Protein AF-A0A0S8F3T6-F1 (afdb_monomer_lite)

Structure (mmCIF, N/CA/C/O backbone):
data_AF-A0A0S8F3T6-F1
#
_entry.id   AF-A0A0S8F3T6-F1
#
loop_
_atom_site.group_PDB
_atom_site.id
_atom_site.type_symbol
_atom_site.label_atom_id
_atom_site.label_alt_id
_atom_site.label_comp_id
_atom_site.label_asym_id
_atom_site.label_entity_id
_atom_site.label_seq_id
_atom_site.pdbx_PDB_ins_code
_atom_site.Cartn_x
_atom_site.Cartn_y
_atom_site.Cartn_z
_atom_site.occupancy
_atom_site.B_iso_or_equiv
_atom_site.auth_seq_id
_atom_site.auth_comp_id
_atom_site.auth_asym_id
_atom_site.auth_atom_id
_atom_site.pdbx_PDB_model_num
ATOM 1 N N . MET A 1 1 ? 6.634 -16.914 36.342 1.00 35.91 1 MET A N 1
ATOM 2 C CA . MET A 1 1 ? 7.281 -16.734 35.026 1.00 35.91 1 MET A CA 1
ATOM 3 C C . MET A 1 1 ? 6.405 -17.414 33.998 1.00 35.91 1 MET A C 1
ATOM 5 O O . MET A 1 1 ? 6.335 -18.634 34.005 1.00 35.91 1 MET A O 1
ATOM 9 N N . VAL A 1 2 ? 5.663 -16.646 33.203 1.00 37.78 2 VAL A N 1
ATOM 10 C CA . VAL A 1 2 ? 4.863 -17.209 32.110 1.00 37.78 2 VAL A CA 1
ATOM 11 C C . VAL A 1 2 ? 5.736 -17.141 30.867 1.00 37.78 2 VAL A C 1
ATOM 13 O O . VAL A 1 2 ? 6.111 -16.057 30.430 1.00 37.78 2 VAL A O 1
ATOM 16 N N . VAL A 1 3 ? 6.141 -18.308 30.375 1.00 45.47 3 VAL A N 1
ATOM 17 C CA . VAL A 1 3 ? 6.849 -18.459 29.106 1.00 45.47 3 VAL A CA 1
ATOM 18 C C . VAL A 1 3 ? 5.767 -18.542 28.040 1.00 45.47 3 VAL A C 1
ATOM 20 O O . VAL A 1 3 ? 5.167 -19.596 27.846 1.00 45.47 3 VAL A O 1
ATOM 23 N N . THR A 1 4 ? 5.458 -17.420 27.397 1.00 48.03 4 THR A N 1
ATOM 24 C CA . THR A 1 4 ? 4.543 -17.415 26.253 1.00 48.03 4 THR A CA 1
ATOM 25 C C . THR A 1 4 ? 5.379 -17.611 24.997 1.00 48.03 4 THR A C 1
ATOM 27 O O . THR A 1 4 ? 6.103 -16.713 24.572 1.00 48.03 4 THR A O 1
ATOM 30 N N . GLY A 1 5 ? 5.323 -18.826 24.450 1.00 48.56 5 GLY A N 1
ATOM 31 C CA . GLY A 1 5 ? 5.928 -19.169 23.171 1.00 48.56 5 GLY A CA 1
ATOM 32 C C . GLY A 1 5 ? 5.309 -18.351 22.040 1.00 48.56 5 GLY A C 1
ATOM 33 O O . GLY A 1 5 ? 4.103 -18.405 21.814 1.00 48.56 5 GLY A O 1
ATOM 34 N N . GLY A 1 6 ? 6.151 -17.597 21.335 1.00 41.03 6 GLY A N 1
ATOM 35 C CA . GLY A 1 6 ? 5.837 -17.000 20.044 1.00 41.03 6 GLY A CA 1
ATOM 36 C C . GLY A 1 6 ? 6.397 -17.887 18.943 1.00 41.03 6 GLY A C 1
ATOM 37 O O . GLY A 1 6 ? 7.589 -17.843 18.647 1.00 41.03 6 GLY A O 1
ATOM 38 N N . SER A 1 7 ? 5.541 -18.731 18.383 1.00 44.12 7 SER A N 1
ATOM 39 C CA . SER A 1 7 ? 5.834 -19.576 17.232 1.00 44.12 7 SER A CA 1
ATOM 40 C C . SER A 1 7 ? 6.137 -18.729 15.989 1.00 44.12 7 SER A C 1
ATOM 42 O O . SER A 1 7 ? 5.325 -17.907 15.589 1.00 44.12 7 SER A O 1
ATOM 44 N N . VAL A 1 8 ? 7.305 -18.993 15.398 1.00 54.81 8 VAL A N 1
ATOM 45 C CA . VAL A 1 8 ? 7.612 -19.062 13.957 1.00 54.81 8 VAL A CA 1
ATOM 46 C C . VAL A 1 8 ? 7.046 -17.961 13.046 1.00 54.81 8 VAL A C 1
ATOM 48 O O . VAL A 1 8 ? 5.891 -17.996 12.640 1.00 54.81 8 VAL A O 1
ATOM 51 N N . ALA A 1 9 ? 7.940 -17.100 12.560 1.00 40.28 9 ALA A N 1
ATOM 52 C CA . ALA A 1 9 ? 7.851 -16.554 11.207 1.00 40.28 9 ALA A CA 1
ATOM 53 C C . ALA A 1 9 ? 9.272 -16.365 10.645 1.00 40.28 9 ALA A C 1
ATOM 55 O O . ALA A 1 9 ? 9.807 -15.259 10.598 1.00 40.28 9 ALA A O 1
ATOM 56 N N . CYS A 1 10 ? 9.910 -17.473 10.249 1.00 49.28 10 CYS A N 1
ATOM 57 C CA . CYS A 1 10 ? 10.949 -17.423 9.220 1.00 49.28 10 CYS A CA 1
ATOM 58 C C . CYS A 1 10 ? 10.236 -17.055 7.915 1.00 49.28 10 CYS A C 1
ATOM 60 O O . CYS A 1 10 ? 9.584 -17.907 7.318 1.00 49.28 10 CYS A O 1
ATOM 62 N N . GLY A 1 11 ? 10.290 -15.774 7.545 1.00 43.16 11 GLY A N 1
ATOM 63 C CA . GLY A 1 11 ? 9.688 -15.245 6.325 1.00 43.16 11 GLY A CA 1
ATOM 64 C C . GLY A 1 11 ? 10.336 -15.870 5.096 1.00 43.16 11 GLY A C 1
ATOM 65 O O . GLY A 1 11 ? 11.499 -15.598 4.799 1.00 43.16 11 GLY A O 1
ATOM 66 N N . GLY A 1 12 ? 9.578 -16.742 4.434 1.00 37.53 12 GLY A N 1
ATOM 67 C CA . GLY A 1 12 ? 9.847 -17.200 3.082 1.00 37.53 12 GLY A CA 1
ATOM 68 C C . GLY A 1 12 ? 9.641 -16.066 2.079 1.00 37.53 12 GLY A C 1
ATOM 69 O O . GLY A 1 12 ? 8.932 -15.096 2.330 1.00 37.53 12 GLY A O 1
ATOM 70 N N . VAL A 1 13 ? 10.337 -16.199 0.962 1.00 44.25 13 VAL A N 1
ATOM 71 C CA . VAL A 1 13 ? 10.472 -15.242 -0.136 1.00 44.25 13 VAL A CA 1
ATOM 72 C C . VAL A 1 13 ? 9.100 -14.919 -0.754 1.00 44.25 13 VAL A C 1
ATOM 74 O O . VAL A 1 13 ? 8.420 -15.836 -1.204 1.00 44.25 13 VAL A O 1
ATOM 77 N N . GLY A 1 14 ? 8.713 -13.638 -0.814 1.00 54.09 14 GLY A N 1
ATOM 78 C CA . GLY A 1 14 ? 7.630 -13.165 -1.692 1.00 54.09 14 GLY A CA 1
ATOM 79 C C . GLY A 1 14 ? 6.230 -13.251 -1.126 1.00 54.09 14 GLY A C 1
ATOM 80 O O . GLY A 1 14 ? 5.392 -13.931 -1.710 1.00 54.09 14 GLY A O 1
ATOM 81 N N . GLU A 1 15 ? 5.951 -12.590 -0.000 1.00 68.94 15 GLU A N 1
ATOM 82 C CA . GLU A 1 15 ? 4.689 -12.806 0.706 1.00 68.94 15 GLU A CA 1
ATOM 83 C C . GLU A 1 15 ? 4.068 -11.505 1.224 1.00 68.94 15 GLU A C 1
ATOM 85 O O . GLU A 1 15 ? 4.743 -10.632 1.772 1.00 68.94 15 GLU A O 1
ATOM 90 N N . TYR A 1 16 ? 2.744 -11.383 1.071 1.00 77.75 16 TYR A N 1
ATOM 91 C CA . TYR A 1 16 ? 1.979 -10.411 1.843 1.00 77.75 16 TYR A CA 1
ATOM 92 C C . TYR A 1 16 ? 2.189 -10.705 3.330 1.00 77.75 16 TYR A C 1
ATOM 94 O O . TYR A 1 16 ? 1.763 -11.742 3.840 1.00 77.75 16 TYR A O 1
ATOM 102 N N . ARG A 1 17 ? 2.815 -9.772 4.039 1.00 82.56 17 ARG A N 1
ATOM 103 C CA . ARG A 1 17 ? 3.083 -9.889 5.464 1.00 82.56 17 ARG A CA 1
ATOM 104 C C . ARG A 1 17 ? 2.043 -9.110 6.242 1.00 82.56 17 ARG A C 1
ATOM 106 O O . ARG A 1 17 ? 2.049 -7.885 6.246 1.00 82.56 17 ARG A O 1
ATOM 113 N N . LYS A 1 18 ? 1.176 -9.819 6.954 1.00 82.88 18 LYS A N 1
ATOM 114 C CA . LYS A 1 18 ? 0.225 -9.197 7.876 1.00 82.88 18 LYS A CA 1
ATOM 115 C C . LYS A 1 18 ? 0.951 -8.615 9.091 1.00 82.88 18 LYS A C 1
ATOM 117 O O . LYS A 1 18 ? 1.770 -9.303 9.701 1.00 82.88 18 LYS A O 1
ATOM 122 N N . THR A 1 19 ? 0.625 -7.379 9.455 1.00 82.38 19 THR A N 1
ATOM 123 C CA . THR A 1 19 ? 1.264 -6.668 10.576 1.00 82.38 19 THR A CA 1
ATOM 124 C C . THR A 1 19 ? 0.276 -6.081 11.580 1.00 82.38 19 THR A C 1
ATOM 126 O O . THR A 1 19 ? 0.665 -5.858 12.726 1.00 82.38 19 THR A O 1
ATOM 129 N N . GLY A 1 20 ? -1.001 -5.935 11.214 1.00 82.06 20 GLY A N 1
ATOM 130 C CA . GLY A 1 20 ? -2.031 -5.394 12.102 1.00 82.06 20 GLY A CA 1
ATOM 131 C C . GLY A 1 20 ? -3.333 -6.186 12.140 1.00 82.06 20 GLY A C 1
ATOM 132 O O . GLY A 1 20 ? -3.380 -7.408 11.935 1.00 82.06 20 GLY A O 1
ATOM 133 N N . GLY A 1 21 ? -4.402 -5.461 12.460 1.00 78.31 21 GLY A N 1
ATOM 134 C CA . GLY A 1 21 ? -5.752 -5.960 12.651 1.00 78.31 21 GLY A CA 1
ATOM 135 C C . GLY A 1 21 ? -6.356 -6.630 11.418 1.00 78.31 21 GLY A C 1
ATOM 136 O O . GLY A 1 21 ? -5.896 -6.496 10.285 1.00 78.31 21 GLY A O 1
ATOM 137 N N . THR A 1 22 ? -7.426 -7.392 11.650 1.00 79.75 22 THR A N 1
ATOM 138 C CA . THR A 1 22 ? -8.205 -8.021 10.575 1.00 79.75 22 THR A CA 1
ATOM 139 C C . THR A 1 22 ? -9.458 -7.203 10.341 1.00 79.75 22 THR A C 1
ATOM 141 O O . THR A 1 22 ? -10.259 -7.038 11.258 1.00 79.75 22 THR A O 1
ATOM 144 N N . TYR A 1 23 ? -9.649 -6.739 9.113 1.00 83.31 23 TYR A N 1
ATOM 145 C CA . TYR A 1 23 ? -10.806 -5.943 8.733 1.00 83.31 23 TYR A CA 1
ATOM 146 C C . TYR A 1 23 ? -11.584 -6.617 7.608 1.00 83.31 23 TYR A C 1
ATOM 148 O O . TYR A 1 23 ? -11.037 -7.403 6.836 1.00 83.31 23 TYR A O 1
ATOM 156 N N . ALA A 1 24 ? -12.878 -6.308 7.520 1.00 83.44 24 ALA A N 1
ATOM 157 C CA . ALA A 1 24 ? -13.706 -6.768 6.416 1.00 83.44 24 ALA A CA 1
ATOM 158 C C . ALA A 1 24 ? -13.206 -6.170 5.092 1.00 83.44 24 ALA A C 1
ATOM 160 O O . ALA A 1 24 ? -12.948 -4.964 4.999 1.00 83.44 24 ALA A O 1
ATOM 161 N N . GLY A 1 25 ? -13.096 -7.019 4.071 1.00 85.75 25 GLY A N 1
ATOM 162 C CA . GLY A 1 25 ? -12.728 -6.589 2.729 1.00 85.75 25 GLY A CA 1
ATOM 163 C C . GLY A 1 25 ? -13.747 -5.604 2.149 1.00 85.75 25 GLY A C 1
ATOM 164 O O . GLY A 1 25 ? -14.950 -5.720 2.380 1.00 85.75 25 GLY A O 1
ATOM 165 N N . ARG A 1 26 ? -13.270 -4.633 1.365 1.00 84.94 26 ARG A N 1
ATOM 166 C CA . ARG A 1 26 ? -14.075 -3.532 0.793 1.00 84.94 26 ARG A CA 1
ATOM 167 C C . ARG A 1 26 ? -14.616 -3.835 -0.615 1.00 84.94 26 ARG A C 1
ATOM 169 O O . ARG A 1 26 ? -14.916 -2.918 -1.373 1.00 84.94 26 ARG A O 1
ATOM 176 N N . GLY A 1 27 ? -14.729 -5.116 -0.966 1.00 80.44 27 GLY A N 1
ATOM 177 C CA . GLY A 1 27 ? -15.121 -5.588 -2.298 1.00 80.44 27 GLY A CA 1
ATOM 178 C C . GLY A 1 27 ? -13.938 -5.780 -3.263 1.00 80.44 27 GLY A C 1
ATOM 179 O O . GLY A 1 27 ? -12.798 -5.500 -2.903 1.00 80.44 27 GLY A O 1
ATOM 180 N N . PRO A 1 28 ? -14.182 -6.277 -4.489 1.00 76.06 28 PRO A N 1
ATOM 181 C CA . PRO A 1 28 ? -13.126 -6.640 -5.446 1.00 76.06 28 PRO A CA 1
ATOM 182 C C . PRO A 1 28 ? -12.467 -5.438 -6.143 1.00 76.06 28 PRO A C 1
ATOM 184 O O . PRO A 1 28 ? -11.410 -5.570 -6.753 1.00 76.06 28 PRO A O 1
ATOM 187 N N . SER A 1 29 ? -13.088 -4.261 -6.088 1.00 80.38 29 SER A N 1
ATOM 188 C CA . SER A 1 29 ? -12.585 -3.025 -6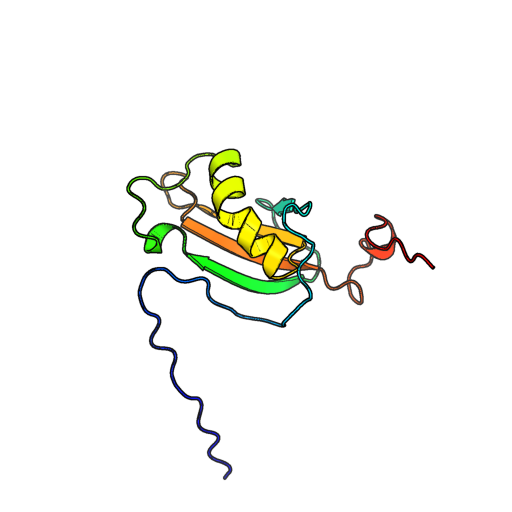.696 1.00 80.38 29 SER A CA 1
ATOM 189 C C . SER A 1 29 ? -12.939 -1.853 -5.791 1.00 80.38 29 SER A C 1
ATOM 191 O O . SER A 1 29 ? -13.841 -1.070 -6.071 1.00 80.38 29 SER A O 1
ATOM 193 N N . CYS A 1 30 ? -12.275 -1.798 -4.640 1.00 84.94 30 CYS A N 1
ATOM 194 C CA . CYS A 1 30 ? -12.436 -0.706 -3.693 1.00 84.94 30 CYS A CA 1
ATOM 195 C C . CYS A 1 30 ? -11.628 0.523 -4.127 1.00 84.94 30 CYS A C 1
ATOM 197 O O . CYS A 1 30 ? -10.540 0.408 -4.693 1.00 84.94 30 CYS A O 1
ATOM 199 N N . GLU A 1 31 ? -12.125 1.711 -3.795 1.00 87.38 31 GLU A N 1
ATOM 200 C CA . GLU A 1 31 ? -11.327 2.929 -3.903 1.00 87.38 31 GLU A CA 1
ATOM 201 C C . GLU A 1 31 ? -10.322 3.013 -2.749 1.00 87.38 31 GLU A C 1
ATOM 203 O O . GLU A 1 31 ? -10.682 2.888 -1.569 1.00 87.38 31 GLU A O 1
ATOM 208 N N . TYR A 1 32 ? -9.055 3.253 -3.088 1.00 90.00 32 TYR A N 1
ATOM 209 C CA . TYR A 1 32 ? -7.972 3.474 -2.134 1.00 90.00 32 TYR A CA 1
ATOM 210 C C . TYR A 1 32 ? -6.980 4.522 -2.650 1.00 90.00 32 TYR A C 1
ATOM 212 O O . TYR A 1 32 ? -6.842 4.770 -3.856 1.00 90.00 32 TYR A O 1
ATOM 220 N N . ARG A 1 33 ? -6.270 5.145 -1.710 1.00 90.12 33 ARG A N 1
ATOM 221 C CA . ARG A 1 33 ? -5.289 6.201 -1.987 1.00 90.12 33 ARG A CA 1
ATOM 222 C C . ARG A 1 33 ? -3.878 5.618 -2.046 1.00 90.12 33 ARG A C 1
ATOM 224 O O . ARG A 1 33 ? -3.508 4.819 -1.195 1.00 90.12 33 ARG A O 1
ATOM 231 N N . VAL A 1 34 ? -3.069 6.051 -3.008 1.00 90.88 34 VAL A N 1
ATOM 232 C CA . VAL A 1 34 ? -1.616 5.816 -2.992 1.00 90.88 34 VAL A CA 1
ATOM 233 C C . VAL A 1 34 ? -0.974 7.054 -2.384 1.00 90.88 34 VAL A C 1
ATOM 235 O O . VAL A 1 34 ? -1.127 8.152 -2.919 1.00 90.88 34 VAL A O 1
ATOM 238 N N . ILE A 1 35 ? -0.308 6.907 -1.241 1.00 89.44 35 ILE A N 1
ATOM 239 C CA . ILE A 1 35 ? 0.218 8.046 -0.489 1.00 89.44 35 ILE A CA 1
ATOM 240 C C . ILE A 1 35 ? 1.735 8.050 -0.551 1.00 89.44 35 ILE A C 1
ATOM 242 O O . ILE A 1 35 ? 2.398 7.322 0.173 1.00 89.44 35 ILE A O 1
ATOM 246 N N . ARG A 1 36 ? 2.277 8.914 -1.409 1.00 84.62 36 ARG A N 1
ATOM 247 C CA . ARG A 1 36 ? 3.728 9.122 -1.558 1.00 84.62 36 ARG A CA 1
ATOM 248 C C . ARG A 1 36 ? 4.284 10.221 -0.652 1.00 84.62 36 ARG A C 1
ATOM 250 O O . ARG A 1 36 ? 5.491 10.348 -0.492 1.00 84.62 36 ARG A O 1
ATOM 257 N N . ASN A 1 37 ? 3.397 11.044 -0.100 1.00 79.75 37 ASN A N 1
ATOM 258 C CA . ASN A 1 37 ? 3.752 12.174 0.749 1.00 79.75 37 ASN A CA 1
ATOM 259 C C . ASN A 1 37 ? 3.678 11.778 2.225 1.00 79.75 37 ASN A C 1
ATOM 261 O O . ASN A 1 37 ? 3.042 10.792 2.588 1.00 79.75 37 ASN A O 1
ATOM 265 N N . ARG A 1 38 ? 4.289 12.587 3.095 1.00 75.19 38 ARG A N 1
ATOM 266 C CA . ARG A 1 38 ? 4.243 12.369 4.543 1.00 75.19 38 ARG A CA 1
ATOM 267 C C . ARG A 1 38 ? 2.797 12.297 5.044 1.00 75.19 38 ARG A C 1
ATOM 269 O O . ARG A 1 38 ? 2.022 13.231 4.844 1.00 75.19 38 ARG A O 1
ATOM 276 N N . ILE A 1 39 ? 2.474 11.217 5.749 1.00 77.00 39 ILE A N 1
ATOM 277 C CA . ILE A 1 39 ? 1.200 11.059 6.450 1.00 77.00 39 ILE A CA 1
ATOM 278 C C . ILE A 1 39 ? 1.328 11.692 7.832 1.00 77.00 39 ILE A C 1
ATOM 280 O O . ILE A 1 39 ? 2.260 11.392 8.577 1.00 77.00 39 ILE A O 1
ATOM 284 N N . VAL A 1 40 ? 0.408 12.600 8.147 1.00 77.38 40 VAL A N 1
ATOM 285 C CA . VAL A 1 40 ? 0.283 13.224 9.475 1.00 77.38 40 VAL A CA 1
ATOM 286 C C . VAL A 1 40 ? -0.858 12.619 10.290 1.00 77.38 40 VAL A C 1
ATOM 288 O O . VAL A 1 40 ? -0.900 12.781 11.502 1.00 77.38 40 VAL A O 1
ATOM 291 N N . GLU A 1 41 ? -1.786 11.945 9.615 1.00 78.62 41 GLU A N 1
ATOM 292 C CA . GLU A 1 41 ? -2.964 11.330 10.216 1.00 78.62 41 GLU A CA 1
ATOM 293 C C . GLU A 1 41 ? -2.578 10.005 10.888 1.00 78.62 41 GLU A C 1
ATOM 295 O O . GLU A 1 41 ? -1.760 9.271 10.331 1.00 78.62 41 GLU A O 1
ATOM 300 N N . PRO A 1 42 ? -3.145 9.667 12.057 1.00 82.12 42 PRO A N 1
ATOM 301 C CA . PRO A 1 42 ? -2.895 8.379 12.688 1.00 82.12 42 PRO A CA 1
ATOM 302 C C . PRO A 1 42 ? -3.456 7.249 11.818 1.00 82.12 42 PRO A C 1
ATOM 304 O O . PRO A 1 42 ? -4.611 7.277 11.376 1.00 82.12 42 PRO A O 1
ATOM 307 N N . TYR A 1 43 ? -2.621 6.246 11.566 1.00 86.31 43 TYR A N 1
ATOM 308 C CA . TYR A 1 43 ? -2.977 5.075 10.777 1.00 86.31 43 TYR A CA 1
ATOM 309 C C . TYR A 1 43 ? -2.492 3.797 11.450 1.00 86.31 43 TYR A C 1
ATOM 311 O O . TYR A 1 43 ? -1.485 3.782 12.155 1.00 86.31 43 TYR A O 1
ATOM 319 N N . GLU A 1 44 ? -3.215 2.718 11.186 1.00 87.44 44 GLU A N 1
ATOM 320 C CA . GLU A 1 44 ? -2.802 1.361 11.496 1.00 87.44 44 GLU A CA 1
ATOM 321 C C . GLU A 1 44 ? -2.236 0.715 10.233 1.00 87.44 44 GLU A C 1
ATOM 323 O O . GLU A 1 44 ? -2.827 0.799 9.150 1.00 87.44 44 GLU A O 1
ATOM 328 N N . GLU A 1 45 ? -1.091 0.058 10.377 1.00 90.00 45 GLU A N 1
ATOM 329 C CA . GLU A 1 45 ? -0.531 -0.794 9.339 1.00 90.00 45 GLU A CA 1
ATOM 330 C C . GLU A 1 45 ? -1.236 -2.151 9.352 1.00 90.00 45 GLU A C 1
ATOM 332 O O . GLU A 1 45 ? -1.215 -2.851 10.357 1.00 90.00 45 GLU A O 1
ATOM 337 N N . LEU A 1 46 ? -1.876 -2.525 8.244 1.00 88.50 46 LEU A N 1
ATOM 338 C CA . LEU A 1 46 ? -2.578 -3.806 8.130 1.00 88.50 46 LEU A CA 1
ATOM 339 C C . LEU A 1 46 ? -1.645 -4.915 7.645 1.00 88.50 46 LEU A C 1
ATOM 341 O O . LEU A 1 46 ? -1.722 -6.062 8.099 1.00 88.50 46 LEU A O 1
ATOM 345 N N . GLY A 1 47 ? -0.753 -4.560 6.726 1.00 89.88 47 GLY A N 1
ATOM 346 C CA . GLY A 1 47 ? 0.250 -5.463 6.199 1.00 89.88 47 GLY A CA 1
ATOM 347 C C . GLY A 1 47 ? 1.112 -4.818 5.129 1.00 89.88 47 GLY A C 1
ATOM 348 O O . GLY A 1 47 ? 0.816 -3.735 4.629 1.00 89.88 47 GLY A O 1
ATOM 349 N N . VAL A 1 48 ? 2.174 -5.516 4.756 1.00 90.50 48 VAL A N 1
ATOM 350 C CA . VAL A 1 48 ? 3.151 -5.089 3.759 1.00 90.50 48 VAL A CA 1
ATOM 351 C C . VAL A 1 48 ? 3.152 -6.086 2.613 1.00 90.50 48 VAL A C 1
ATOM 353 O O . VAL A 1 48 ? 3.210 -7.293 2.824 1.00 90.50 48 VAL A O 1
ATOM 356 N N . ILE A 1 49 ? 3.076 -5.578 1.392 1.00 89.25 49 ILE A N 1
ATOM 357 C CA . ILE A 1 49 ? 3.236 -6.352 0.165 1.00 89.25 49 ILE A CA 1
ATOM 358 C C . ILE A 1 49 ? 4.683 -6.168 -0.282 1.00 89.25 49 ILE A C 1
ATOM 360 O O . ILE A 1 49 ? 5.073 -5.049 -0.617 1.00 89.25 49 ILE A O 1
ATOM 364 N N . ASP A 1 50 ? 5.462 -7.244 -0.275 1.00 87.81 50 ASP A N 1
ATOM 365 C CA . ASP A 1 50 ? 6.816 -7.262 -0.827 1.00 87.81 50 ASP A CA 1
ATOM 366 C C . ASP A 1 50 ? 6.741 -7.591 -2.322 1.00 87.81 50 ASP A C 1
ATOM 368 O O . ASP A 1 50 ? 6.462 -8.724 -2.702 1.00 87.81 50 ASP A O 1
ATOM 372 N N . ILE A 1 51 ? 6.907 -6.567 -3.160 1.00 84.50 51 ILE A N 1
ATOM 373 C CA . ILE A 1 51 ? 6.734 -6.633 -4.616 1.00 84.50 51 ILE A CA 1
ATOM 374 C C . ILE A 1 51 ? 7.968 -7.250 -5.280 1.00 84.50 51 ILE A C 1
ATOM 376 O O . ILE A 1 51 ? 7.834 -8.011 -6.239 1.00 84.50 51 ILE A O 1
ATOM 380 N N . ASP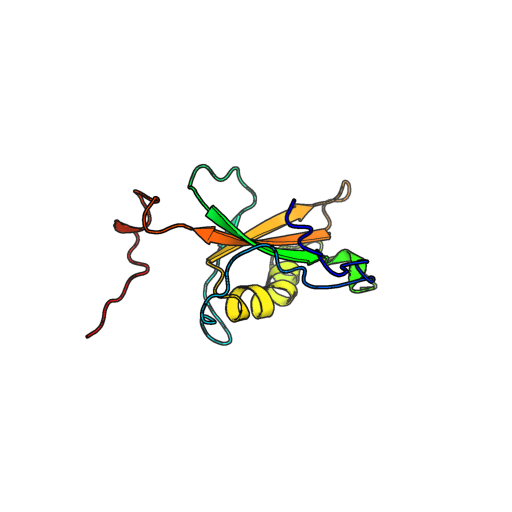 A 1 52 ? 9.148 -6.949 -4.744 1.00 80.19 52 ASP A N 1
ATOM 381 C CA . ASP A 1 52 ? 10.428 -7.501 -5.191 1.00 80.19 52 ASP A CA 1
ATOM 382 C C . ASP A 1 52 ? 10.474 -9.016 -5.003 1.00 80.19 52 ASP A C 1
ATOM 384 O O . ASP A 1 52 ? 10.865 -9.769 -5.900 1.00 80.19 52 ASP A O 1
ATOM 388 N N . ALA A 1 53 ? 9.936 -9.491 -3.885 1.00 76.62 53 ALA A N 1
ATOM 389 C CA . ALA A 1 53 ? 10.012 -10.897 -3.564 1.00 76.62 53 ALA A CA 1
ATOM 390 C C . ALA A 1 53 ? 8.995 -11.777 -4.332 1.00 76.62 53 ALA A C 1
ATOM 392 O O . ALA A 1 53 ? 9.170 -12.997 -4.377 1.00 76.62 53 ALA A O 1
ATOM 393 N N . PHE A 1 54 ? 8.014 -11.206 -5.054 1.00 67.88 54 PHE A N 1
ATOM 394 C CA . PHE A 1 54 ? 7.151 -11.960 -5.990 1.00 67.88 54 PHE A CA 1
ATOM 395 C C . PHE A 1 54 ? 7.896 -12.529 -7.218 1.00 67.88 54 PHE A C 1
ATOM 397 O O . PHE A 1 54 ? 7.262 -13.114 -8.097 1.00 67.88 54 PHE A O 1
ATOM 404 N N . SER A 1 55 ? 9.229 -12.397 -7.302 1.00 60.38 55 SER A N 1
ATOM 405 C CA . SER A 1 55 ? 10.047 -12.889 -8.425 1.00 60.38 55 SER A CA 1
ATOM 406 C C . SER A 1 55 ? 9.572 -12.348 -9.779 1.00 60.38 55 SER A C 1
ATOM 408 O O . SER A 1 55 ? 9.578 -13.049 -10.795 1.00 60.38 55 SER A O 1
ATOM 410 N N . MET A 1 56 ? 9.112 -11.096 -9.802 1.00 65.56 56 MET A N 1
ATOM 411 C CA . MET A 1 56 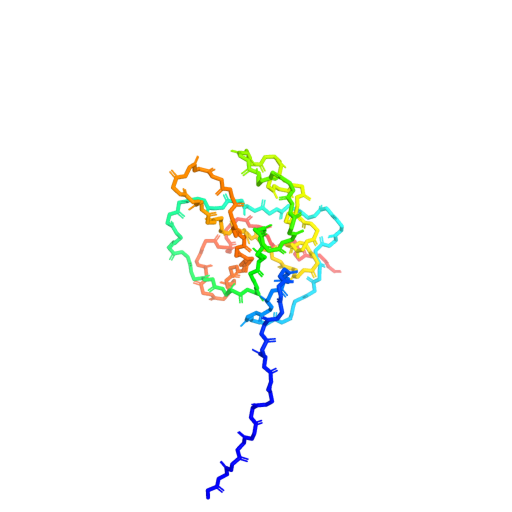? 8.694 -10.460 -11.045 1.00 65.56 56 MET A CA 1
ATOM 412 C C . MET A 1 56 ? 9.917 -10.124 -11.897 1.00 65.56 56 MET A C 1
ATOM 414 O O . MET A 1 56 ? 10.904 -9.590 -11.404 1.00 65.56 56 MET A O 1
ATOM 418 N N . GLN A 1 57 ? 9.836 -10.405 -13.203 1.00 69.19 57 GLN A N 1
ATOM 419 C CA . GLN A 1 57 ? 10.915 -10.087 -14.152 1.00 69.19 57 GLN A CA 1
ATOM 420 C C . GLN A 1 57 ? 11.204 -8.581 -14.234 1.00 69.19 57 GLN A C 1
ATOM 422 O O . GLN A 1 57 ? 12.299 -8.186 -14.624 1.00 69.19 57 GLN A O 1
ATOM 427 N N . GLN A 1 58 ? 10.219 -7.747 -13.895 1.00 78.19 58 GLN A N 1
ATOM 428 C CA . GLN A 1 58 ? 10.339 -6.298 -13.874 1.00 78.19 58 GLN A CA 1
ATOM 429 C C . GLN A 1 58 ? 9.473 -5.731 -12.747 1.00 78.19 58 GLN A C 1
ATOM 431 O O . GLN A 1 58 ? 8.268 -5.991 -12.695 1.00 78.19 58 GLN A O 1
ATOM 436 N N . LEU A 1 59 ? 10.090 -4.946 -11.863 1.00 84.62 59 LEU A N 1
ATOM 437 C CA . LEU A 1 59 ? 9.371 -4.167 -10.862 1.00 84.62 59 LEU A CA 1
ATOM 438 C C . LEU A 1 59 ? 8.541 -3.064 -11.536 1.00 84.62 59 LEU A C 1
ATOM 440 O O . LEU A 1 59 ? 8.967 -2.522 -12.560 1.00 84.62 59 LEU A O 1
ATOM 444 N N . PRO A 1 60 ? 7.384 -2.685 -10.970 1.00 86.50 60 PRO A N 1
ATOM 445 C CA . PRO A 1 60 ? 6.629 -1.542 -11.461 1.00 86.50 60 PRO A CA 1
ATOM 446 C C . PRO A 1 60 ? 7.493 -0.286 -11.416 1.00 86.50 60 PRO A C 1
ATOM 448 O O . PRO A 1 60 ? 8.186 -0.044 -10.430 1.00 86.50 60 PRO A O 1
ATOM 451 N N . ASP A 1 61 ? 7.423 0.516 -12.468 1.00 88.12 61 ASP A N 1
ATOM 452 C CA . ASP A 1 61 ? 8.042 1.837 -12.575 1.00 88.12 61 ASP A CA 1
ATOM 453 C C . ASP A 1 61 ? 6.997 2.972 -12.552 1.00 88.12 61 ASP A C 1
ATOM 455 O O . ASP A 1 61 ? 7.324 4.129 -12.288 1.00 88.12 61 ASP A O 1
ATOM 459 N N . ASP A 1 62 ? 5.711 2.639 -12.708 1.00 88.44 62 ASP A N 1
ATOM 460 C CA . ASP A 1 62 ? 4.588 3.576 -12.691 1.00 88.44 62 ASP A CA 1
ATOM 461 C C . ASP A 1 62 ? 3.484 3.200 -11.677 1.00 88.44 62 ASP A C 1
ATOM 463 O O . ASP A 1 62 ? 3.367 2.063 -11.207 1.00 88.44 62 ASP A O 1
ATOM 467 N N . GLU A 1 63 ? 2.647 4.185 -11.328 1.00 88.75 63 GLU A N 1
ATOM 468 C CA . GLU A 1 63 ? 1.570 4.004 -10.343 1.00 88.7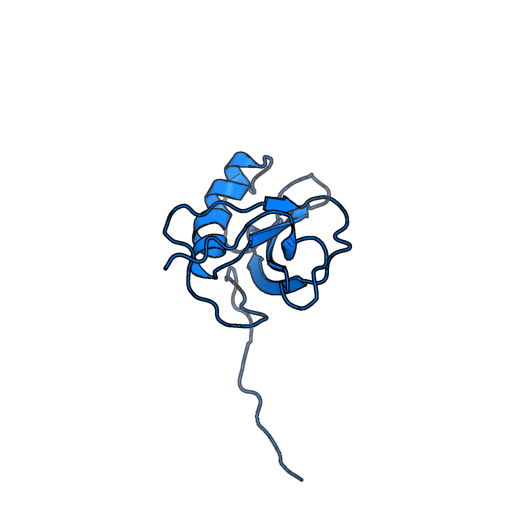5 63 GLU A CA 1
ATOM 469 C C . GLU A 1 63 ? 0.465 3.065 -10.825 1.00 88.75 63 GLU A C 1
ATOM 471 O O . GLU A 1 63 ? -0.167 2.399 -10.009 1.00 88.75 63 GLU A O 1
ATOM 476 N N . GLU A 1 64 ? 0.187 3.028 -12.126 1.00 90.38 64 GLU A N 1
ATOM 477 C CA . GLU A 1 64 ? -0.907 2.233 -12.674 1.00 90.38 64 GLU A CA 1
ATOM 478 C C . GLU A 1 64 ? -0.589 0.739 -12.545 1.00 90.38 64 GLU A C 1
ATOM 480 O O . GLU A 1 64 ? -1.415 -0.034 -12.046 1.00 90.38 64 GLU A O 1
ATOM 485 N N . ARG A 1 65 ? 0.635 0.340 -12.913 1.00 88.50 65 ARG A N 1
ATOM 486 C CA . ARG A 1 65 ? 1.161 -1.013 -12.695 1.00 88.50 65 ARG A CA 1
ATOM 487 C C . ARG A 1 65 ? 1.179 -1.370 -11.216 1.00 88.50 65 ARG A C 1
ATOM 489 O O . ARG A 1 65 ? 0.684 -2.434 -10.845 1.00 88.50 65 ARG A O 1
ATOM 496 N N . PHE A 1 66 ? 1.678 -0.471 -10.368 1.00 90.25 66 PHE A N 1
ATOM 497 C CA . PHE A 1 66 ? 1.677 -0.686 -8.924 1.00 90.25 66 PHE A CA 1
ATOM 498 C C . PHE A 1 66 ? 0.258 -0.910 -8.385 1.00 90.25 66 PHE A C 1
ATOM 500 O O . PHE A 1 66 ? 0.011 -1.884 -7.674 1.00 90.25 66 PHE A O 1
ATOM 507 N N . ARG A 1 67 ? -0.709 -0.066 -8.772 1.00 90.69 67 ARG A N 1
ATOM 508 C CA . ARG A 1 67 ? -2.108 -0.181 -8.341 1.00 90.69 67 ARG A CA 1
ATOM 509 C C . ARG A 1 67 ? -2.733 -1.510 -8.752 1.00 90.69 67 ARG A C 1
ATOM 511 O O . ARG A 1 67 ? -3.406 -2.131 -7.936 1.00 90.69 67 ARG A O 1
ATOM 518 N N . LYS A 1 68 ? -2.486 -1.975 -9.977 1.00 88.94 68 LYS A N 1
ATOM 519 C CA . LYS A 1 68 ? -2.988 -3.274 -10.453 1.00 88.94 68 LYS A CA 1
ATOM 520 C C . LYS A 1 68 ? -2.486 -4.441 -9.600 1.00 88.94 68 LYS A C 1
ATOM 522 O O . LYS A 1 68 ? -3.248 -5.370 -9.354 1.00 88.94 68 LYS A O 1
ATOM 527 N N . LEU A 1 69 ? -1.243 -4.371 -9.125 1.00 88.25 69 LEU A N 1
ATOM 528 C CA . LEU A 1 69 ? -0.651 -5.411 -8.284 1.00 88.25 69 LEU A CA 1
ATOM 529 C C . LEU A 1 69 ? -1.180 -5.374 -6.850 1.00 88.25 69 LEU A C 1
ATOM 531 O O . LEU A 1 69 ? -1.583 -6.404 -6.317 1.00 88.25 69 LEU A O 1
ATOM 535 N N . VAL A 1 70 ? -1.200 -4.197 -6.220 1.00 89.44 70 VAL A N 1
ATOM 536 C CA . VAL A 1 70 ? -1.548 -4.086 -4.793 1.00 89.44 70 VAL A CA 1
ATOM 537 C C . VAL A 1 70 ? -3.050 -3.991 -4.535 1.00 89.44 70 VAL A C 1
ATOM 539 O O . VAL A 1 70 ? -3.504 -4.336 -3.448 1.00 89.44 70 VAL A O 1
ATOM 542 N N . GLY A 1 71 ? -3.833 -3.538 -5.516 1.00 89.81 71 GLY A N 1
ATOM 543 C CA . GLY A 1 71 ? -5.266 -3.268 -5.384 1.00 89.81 71 GLY A CA 1
ATOM 544 C C . GLY A 1 71 ? -6.076 -4.429 -4.796 1.00 89.81 71 GLY A C 1
ATOM 545 O O . GLY A 1 71 ? -6.784 -4.210 -3.810 1.00 89.81 71 GLY A O 1
ATOM 546 N N . PRO A 1 72 ? -5.941 -5.670 -5.308 1.00 89.62 72 PRO A N 1
ATOM 547 C CA . PRO A 1 72 ? -6.640 -6.827 -4.751 1.00 89.62 72 PRO A CA 1
ATOM 548 C C . PRO A 1 72 ? -6.343 -7.049 -3.262 1.00 89.62 72 PRO A C 1
ATOM 550 O O . PRO A 1 72 ? -7.259 -7.318 -2.486 1.00 89.62 72 PRO A O 1
ATOM 553 N N . PHE A 1 73 ? -5.087 -6.877 -2.842 1.00 89.19 73 PHE A N 1
ATOM 554 C CA . PHE A 1 73 ? -4.674 -7.036 -1.447 1.00 89.19 73 PHE A CA 1
ATOM 555 C C . PHE A 1 73 ? -5.210 -5.907 -0.570 1.00 89.19 73 PHE A C 1
ATOM 557 O O . PHE A 1 73 ? -5.806 -6.176 0.470 1.00 89.19 73 PHE A O 1
ATOM 564 N N . VAL A 1 74 ? -5.067 -4.651 -1.003 1.00 90.56 74 VAL A N 1
ATOM 565 C CA . VAL A 1 74 ? -5.584 -3.483 -0.270 1.00 90.56 74 VAL A CA 1
ATOM 566 C C . VAL A 1 74 ? -7.075 -3.652 0.001 1.00 90.56 74 VAL A C 1
ATOM 568 O O . VAL A 1 74 ? -7.526 -3.485 1.134 1.00 90.56 74 VAL A O 1
ATOM 571 N N . CYS A 1 75 ? -7.836 -4.059 -1.012 1.00 90.19 75 CYS A N 1
ATOM 572 C CA . CYS A 1 75 ? -9.270 -4.232 -0.869 1.00 90.19 75 CYS A CA 1
ATOM 573 C C . CYS A 1 75 ? -9.651 -5.456 -0.036 1.00 90.19 75 CYS A C 1
ATOM 575 O O . CYS A 1 75 ? -10.545 -5.343 0.805 1.00 90.19 75 CYS A O 1
ATOM 577 N N . ALA A 1 76 ? -8.963 -6.589 -0.201 1.00 88.12 76 ALA A N 1
ATOM 578 C CA . ALA A 1 76 ? -9.205 -7.794 0.592 1.00 88.12 76 ALA A CA 1
ATOM 579 C C . ALA A 1 76 ? -8.930 -7.579 2.088 1.00 88.12 76 ALA A C 1
ATOM 581 O O . ALA A 1 76 ? -9.650 -8.117 2.924 1.00 88.12 76 ALA A O 1
ATOM 582 N N . GLN A 1 77 ? -7.927 -6.765 2.421 1.00 88.44 77 GLN A N 1
ATOM 583 C CA . GLN A 1 77 ? -7.548 -6.463 3.804 1.00 88.44 77 GLN A CA 1
ATOM 584 C C . GLN A 1 77 ? -8.344 -5.298 4.410 1.00 88.44 77 GLN A C 1
ATOM 586 O O . GLN A 1 77 ? -8.151 -4.958 5.571 1.00 88.44 77 GLN A O 1
ATOM 591 N N . GLY A 1 78 ? -9.238 -4.665 3.645 1.00 88.12 78 GLY A N 1
ATOM 592 C CA . GLY A 1 78 ? -10.011 -3.517 4.119 1.00 88.12 78 GLY A CA 1
ATOM 593 C C . GLY A 1 78 ? -9.182 -2.239 4.291 1.00 88.12 78 GLY A C 1
ATOM 594 O O . GLY A 1 78 ? -9.558 -1.362 5.075 1.00 88.12 78 GLY A O 1
ATOM 595 N N . GLY A 1 79 ? -8.070 -2.133 3.562 1.00 88.38 79 GLY A N 1
ATOM 596 C CA . GLY A 1 79 ? -7.209 -0.959 3.525 1.00 88.38 79 GLY A CA 1
ATOM 597 C C . GLY A 1 79 ? -7.886 0.240 2.862 1.00 88.38 79 GLY A C 1
ATOM 598 O O . GLY A 1 79 ? -8.769 0.116 2.006 1.00 88.38 79 GLY A O 1
ATOM 599 N N . GLN A 1 80 ? -7.473 1.431 3.282 1.00 89.62 80 GLN A N 1
ATOM 600 C CA . GLN A 1 80 ? -7.943 2.709 2.732 1.00 89.62 80 GLN A CA 1
ATOM 601 C C . GLN A 1 80 ? -6.863 3.413 1.922 1.00 89.62 80 GLN A C 1
ATOM 603 O O . GLN A 1 80 ? -7.163 4.182 1.004 1.00 89.62 80 GLN A O 1
ATOM 608 N N . ALA A 1 81 ? -5.605 3.135 2.244 1.00 91.00 81 ALA A N 1
ATOM 609 C CA . ALA A 1 81 ? -4.480 3.645 1.503 1.00 91.00 81 ALA A CA 1
ATOM 610 C C . ALA A 1 81 ? -3.331 2.641 1.477 1.00 91.00 81 ALA A C 1
ATOM 612 O O . ALA A 1 81 ? -3.299 1.677 2.242 1.00 91.00 81 ALA A O 1
ATOM 613 N N . VAL A 1 82 ? -2.394 2.889 0.573 1.00 93.00 82 VAL A N 1
ATOM 614 C CA . VAL A 1 82 ? -1.128 2.176 0.483 1.00 93.00 82 VAL A CA 1
ATOM 615 C C . VAL A 1 82 ? 0.010 3.189 0.433 1.00 93.00 82 VAL A C 1
ATOM 617 O O . VAL A 1 82 ? -0.062 4.178 -0.304 1.00 93.00 82 VAL A O 1
ATOM 620 N N . ILE A 1 83 ? 1.044 2.950 1.231 1.00 92.94 83 ILE A N 1
ATOM 621 C CA . ILE A 1 83 ? 2.287 3.718 1.225 1.00 92.94 83 ILE A CA 1
ATOM 622 C C . ILE A 1 83 ? 3.292 2.928 0.391 1.00 92.94 83 ILE A C 1
ATOM 624 O O . ILE A 1 83 ? 3.643 1.809 0.771 1.00 92.94 83 ILE A O 1
ATOM 628 N N . PRO A 1 84 ? 3.725 3.450 -0.759 1.00 93.12 84 PRO A N 1
ATOM 629 C CA . PRO A 1 84 ? 4.724 2.782 -1.559 1.00 93.12 84 PRO A CA 1
ATOM 630 C C . PRO A 1 84 ? 6.137 3.069 -1.065 1.00 93.12 84 PRO A C 1
ATOM 632 O O . PRO A 1 84 ? 6.459 4.199 -0.693 1.00 93.12 84 PRO A O 1
ATOM 635 N N . THR A 1 85 ? 6.997 2.065 -1.176 1.00 91.12 85 THR A N 1
ATOM 636 C CA . THR A 1 85 ? 8.446 2.223 -1.048 1.00 91.12 85 THR A CA 1
ATOM 637 C C . THR A 1 85 ? 9.067 2.129 -2.430 1.00 91.12 85 THR A C 1
ATOM 639 O O . THR A 1 85 ? 8.815 1.166 -3.158 1.00 91.12 85 THR A O 1
ATOM 642 N N . LEU A 1 86 ? 9.873 3.129 -2.784 1.00 90.19 86 LEU A N 1
ATOM 643 C CA . LEU A 1 86 ? 10.638 3.144 -4.023 1.00 90.19 86 LEU A CA 1
ATOM 644 C C . LEU A 1 86 ? 12.105 2.820 -3.727 1.00 90.19 86 LEU A C 1
ATOM 646 O O . LEU A 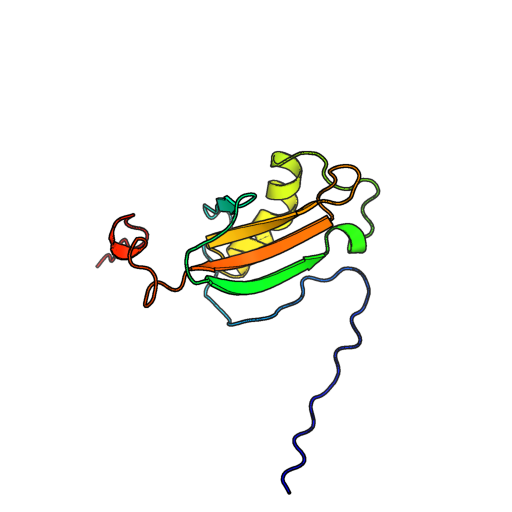1 86 ? 12.624 3.219 -2.682 1.00 90.19 86 LEU A O 1
ATOM 650 N N . ASP A 1 87 ? 12.766 2.105 -4.632 1.00 88.69 87 ASP A N 1
ATOM 651 C CA . ASP A 1 87 ? 14.218 1.930 -4.589 1.00 88.69 87 ASP A CA 1
ATOM 652 C C . ASP A 1 87 ? 14.970 3.154 -5.151 1.00 88.69 87 ASP A C 1
ATOM 654 O O . ASP A 1 87 ? 14.382 4.177 -5.513 1.00 88.69 87 ASP A O 1
ATOM 658 N N . ILE A 1 88 ? 16.300 3.042 -5.242 1.00 87.75 88 ILE A N 1
ATOM 659 C CA . ILE A 1 88 ? 17.171 4.103 -5.773 1.00 87.75 88 ILE A CA 1
ATOM 660 C C . ILE A 1 88 ? 16.967 4.384 -7.271 1.00 87.75 88 ILE A C 1
ATOM 662 O O . ILE A 1 88 ? 17.409 5.423 -7.756 1.00 87.75 88 ILE A O 1
ATOM 666 N N . TYR A 1 89 ? 16.324 3.472 -7.999 1.00 88.81 89 TYR A N 1
ATOM 667 C CA . TYR A 1 89 ? 16.032 3.577 -9.427 1.00 88.81 89 TYR A CA 1
ATOM 668 C C . TYR A 1 89 ? 14.596 4.061 -9.691 1.00 88.81 89 TYR A C 1
ATOM 670 O O . TYR A 1 89 ? 14.235 4.314 -10.839 1.00 88.81 89 TYR A O 1
ATOM 678 N N . GLY A 1 90 ? 13.789 4.247 -8.640 1.00 87.06 90 GLY A N 1
ATOM 679 C CA . GLY A 1 90 ? 12.393 4.666 -8.736 1.00 87.06 90 GLY A CA 1
ATOM 680 C C . GLY A 1 90 ? 11.410 3.510 -8.946 1.00 87.06 90 GLY A C 1
ATOM 681 O O . GLY A 1 90 ? 10.251 3.757 -9.278 1.00 87.06 90 GLY A O 1
ATOM 682 N N . HIS A 1 91 ? 11.838 2.265 -8.744 1.00 88.88 91 HIS A N 1
ATOM 683 C CA . HIS A 1 91 ? 10.970 1.096 -8.822 1.00 88.88 91 HIS A CA 1
ATOM 684 C C . HIS A 1 91 ? 10.212 0.874 -7.522 1.00 88.88 91 HIS A C 1
ATOM 686 O O . HIS A 1 91 ? 10.742 1.053 -6.427 1.00 88.88 91 HIS A O 1
ATOM 692 N N . TRP A 1 92 ? 8.966 0.436 -7.642 1.00 89.31 92 TRP A N 1
ATOM 693 C CA . TRP A 1 92 ? 8.082 0.205 -6.510 1.00 89.31 92 TRP A CA 1
ATOM 694 C C . TRP A 1 92 ? 8.362 -1.179 -5.930 1.00 89.31 92 TRP A C 1
ATOM 696 O O . TRP A 1 92 ? 7.961 -2.189 -6.502 1.00 89.31 92 TRP A O 1
ATOM 706 N N . THR A 1 93 ? 9.059 -1.223 -4.798 1.00 89.38 93 THR A N 1
ATOM 707 C CA . THR A 1 93 ? 9.532 -2.473 -4.179 1.00 89.38 93 THR A CA 1
ATOM 708 C C . THR A 1 93 ? 8.596 -2.990 -3.099 1.00 89.38 93 THR A C 1
ATOM 710 O O . THR A 1 93 ? 8.510 -4.195 -2.890 1.00 89.38 93 THR A O 1
ATOM 713 N N . HIS A 1 94 ? 7.873 -2.098 -2.419 1.00 90.44 94 HIS A N 1
ATOM 714 C CA . HIS A 1 94 ? 6.947 -2.481 -1.356 1.00 90.44 94 HIS A CA 1
ATOM 715 C C . HIS A 1 94 ? 5.677 -1.635 -1.384 1.00 90.44 94 HIS A C 1
ATOM 717 O O . HIS A 1 94 ? 5.693 -0.470 -1.791 1.00 90.44 94 HIS A O 1
ATOM 723 N N . GLY A 1 95 ? 4.577 -2.214 -0.905 1.00 91.56 95 GLY A N 1
ATOM 724 C CA . GLY A 1 95 ? 3.324 -1.513 -0.645 1.00 91.56 95 GLY A CA 1
ATOM 725 C C . GLY A 1 95 ? 2.818 -1.793 0.763 1.00 91.56 95 GLY A C 1
ATOM 726 O O . GLY A 1 95 ? 2.313 -2.879 1.036 1.00 91.56 95 GLY A O 1
ATOM 727 N N . THR A 1 96 ? 2.907 -0.808 1.650 1.00 92.75 96 THR A N 1
ATOM 728 C CA . THR A 1 96 ? 2.375 -0.898 3.012 1.00 92.75 96 THR A CA 1
ATOM 729 C C . THR A 1 96 ? 0.902 -0.514 3.018 1.00 92.75 96 THR A C 1
ATOM 731 O O . THR A 1 96 ? 0.554 0.644 2.792 1.00 92.75 96 THR A O 1
ATOM 734 N N . ILE A 1 97 ? 0.023 -1.481 3.256 1.00 92.75 97 ILE A N 1
ATOM 735 C CA . ILE A 1 97 ? -1.423 -1.289 3.345 1.00 92.75 97 ILE A CA 1
ATOM 736 C C . ILE A 1 97 ? -1.751 -0.686 4.704 1.00 92.75 97 ILE A C 1
ATOM 738 O O . ILE A 1 97 ? -1.428 -1.262 5.743 1.00 92.75 97 ILE A O 1
ATOM 742 N N . ILE A 1 98 ? -2.453 0.441 4.693 1.00 91.50 98 ILE A N 1
ATOM 743 C CA . ILE A 1 98 ? -2.850 1.138 5.909 1.00 91.50 98 ILE A CA 1
ATOM 744 C C . ILE A 1 98 ? -4.352 1.390 5.960 1.00 91.50 98 ILE A C 1
ATOM 746 O O . ILE A 1 98 ? -5.061 1.463 4.943 1.00 91.50 98 ILE A O 1
ATOM 750 N N . ARG A 1 99 ? -4.827 1.591 7.181 1.00 87.81 99 ARG A N 1
ATOM 751 C CA . ARG A 1 99 ? -6.169 2.070 7.487 1.00 87.81 99 ARG A CA 1
ATOM 752 C C . ARG A 1 99 ? -6.059 3.278 8.401 1.00 87.81 99 ARG A C 1
ATOM 754 O O . ARG A 1 99 ? -5.317 3.247 9.374 1.00 87.81 99 ARG A O 1
ATOM 761 N N . PHE A 1 100 ? -6.798 4.337 8.101 1.00 85.12 100 PHE A N 1
ATOM 762 C CA . PHE A 1 100 ? -6.878 5.478 9.002 1.00 85.12 100 PHE A CA 1
ATOM 763 C C . PHE A 1 100 ? -7.740 5.105 10.197 1.00 85.12 100 PHE A C 1
ATOM 765 O O . PHE A 1 100 ? -8.776 4.458 10.028 1.00 85.12 100 PHE A O 1
ATOM 772 N N . ASN A 1 101 ? -7.327 5.506 11.398 1.00 74.19 101 ASN A N 1
ATOM 773 C CA . ASN A 1 101 ? -8.150 5.278 12.574 1.00 74.19 101 ASN A CA 1
ATOM 774 C C . ASN A 1 101 ? -9.273 6.329 12.613 1.00 74.19 101 ASN A C 1
ATOM 776 O O . ASN A 1 101 ? -8.993 7.489 12.914 1.00 74.19 101 ASN A O 1
ATOM 780 N N . PRO A 1 102 ? -10.547 5.974 12.355 1.00 61.25 102 PRO A N 1
ATOM 781 C CA . PRO A 1 102 ? -11.630 6.954 12.366 1.00 61.25 102 PRO A CA 1
ATOM 782 C C . PRO A 1 102 ? -11.875 7.554 13.760 1.00 61.25 102 PRO A C 1
ATOM 784 O O . PRO A 1 102 ? -12.420 8.651 13.850 1.00 61.25 102 PRO A O 1
ATOM 787 N N . ALA A 1 103 ? -11.473 6.870 14.839 1.00 59.31 103 ALA A N 1
ATOM 788 C CA . ALA A 1 103 ? -11.617 7.373 16.204 1.00 59.31 103 ALA A CA 1
ATOM 789 C C . ALA A 1 103 ? -10.587 8.463 16.550 1.00 59.31 103 ALA A C 1
ATOM 791 O O . ALA A 1 103 ? -10.861 9.305 17.401 1.00 59.31 103 ALA A O 1
ATOM 792 N N . GLU A 1 104 ? -9.436 8.470 15.872 1.00 56.66 104 GLU A N 1
ATOM 793 C CA . GLU A 1 104 ? -8.325 9.409 16.106 1.00 56.66 104 GLU A CA 1
ATOM 794 C C . GLU A 1 104 ? -8.133 10.404 14.948 1.00 56.66 104 GLU A C 1
ATOM 796 O O . GLU A 1 104 ? -7.245 11.253 14.975 1.00 56.66 104 GLU A O 1
ATOM 801 N N . CYS A 1 105 ? -8.963 10.305 13.911 1.00 57.12 105 CYS A N 1
ATOM 802 C CA . CYS A 1 105 ? -8.863 11.106 12.702 1.00 57.12 105 CYS A CA 1
ATOM 803 C C . CYS A 1 105 ? -9.916 12.224 12.701 1.00 57.12 105 CYS A C 1
ATOM 805 O O . CYS A 1 105 ? -11.070 12.013 12.321 1.00 57.12 105 CYS A O 1
ATOM 807 N N . ASP A 1 106 ? -9.500 13.442 13.062 1.00 56.97 106 ASP A N 1
ATOM 808 C CA . ASP A 1 106 ? -10.335 14.655 13.016 1.00 56.97 106 ASP A CA 1
ATOM 809 C C . ASP A 1 106 ? -10.921 14.939 11.617 1.00 56.97 106 ASP A C 1
ATOM 811 O O . ASP A 1 106 ? -12.013 15.491 11.497 1.00 56.97 106 ASP A O 1
ATOM 815 N N . ARG A 1 107 ? -10.228 14.539 10.537 1.00 56.06 107 ARG A N 1
ATOM 816 C CA . ARG A 1 107 ? -10.656 14.787 9.144 1.00 56.06 107 ARG A CA 1
ATOM 817 C C . ARG A 1 107 ? -11.496 13.671 8.527 1.00 56.06 107 ARG A C 1
ATOM 819 O O . ARG A 1 107 ? -12.302 13.946 7.641 1.00 56.06 107 ARG A O 1
ATOM 826 N N . CYS A 1 108 ? -11.388 12.439 9.022 1.00 52.19 108 CYS A N 1
ATOM 827 C CA . CYS A 1 108 ? -12.163 11.303 8.513 1.00 52.19 108 CYS A CA 1
ATOM 828 C C . CYS A 1 108 ? -13.666 11.466 8.785 1.00 52.19 108 CYS A C 1
ATOM 830 O O . CYS A 1 108 ? -14.492 10.896 8.076 1.00 52.19 108 CYS A O 1
ATOM 832 N N . ARG A 1 109 ? -14.023 12.277 9.790 1.00 51.94 109 ARG A N 1
ATOM 833 C CA . ARG A 1 109 ? -15.409 12.621 10.122 1.00 51.94 109 ARG A CA 1
ATOM 834 C C . ARG A 1 109 ? -16.046 13.576 9.097 1.00 51.94 109 ARG A C 1
ATOM 836 O O . ARG A 1 109 ? -17.264 13.575 8.959 1.00 51.94 109 ARG A O 1
ATOM 843 N N . THR A 1 110 ? -15.239 14.350 8.368 1.00 48.97 110 THR A N 1
ATOM 844 C CA . THR A 1 110 ? -15.705 15.401 7.444 1.00 48.97 110 THR A CA 1
ATOM 845 C C . THR A 1 110 ? -15.761 14.929 5.987 1.00 48.97 110 THR A C 1
ATOM 847 O O . THR A 1 110 ? -16.611 15.393 5.235 1.00 48.97 110 THR A O 1
ATOM 850 N N . ASP A 1 111 ? -14.915 13.969 5.596 1.00 51.00 111 ASP A N 1
ATOM 851 C CA . ASP A 1 111 ? -14.801 13.484 4.205 1.00 51.00 111 ASP A CA 1
ATOM 852 C C . ASP A 1 111 ? -15.759 12.324 3.844 1.00 51.00 111 ASP A C 1
ATOM 854 O O . ASP A 1 111 ? -15.689 11.753 2.760 1.00 51.00 111 ASP A O 1
ATOM 858 N N . GLY A 1 112 ? -16.694 11.959 4.728 1.00 46.03 112 GLY A N 1
ATOM 859 C CA . GLY A 1 112 ? -17.856 11.152 4.336 1.00 46.03 112 GLY A CA 1
ATOM 860 C C . GLY A 1 112 ? -17.592 9.695 3.916 1.00 46.03 112 GLY A C 1
ATOM 861 O O . GLY A 1 112 ? -18.442 9.115 3.244 1.00 46.03 112 GLY A O 1
ATOM 862 N N . ILE A 1 113 ? -16.506 9.037 4.356 1.00 49.69 113 ILE A N 1
ATOM 863 C CA . ILE A 1 113 ? -16.348 7.561 4.222 1.00 49.69 113 ILE A CA 1
ATOM 864 C C . I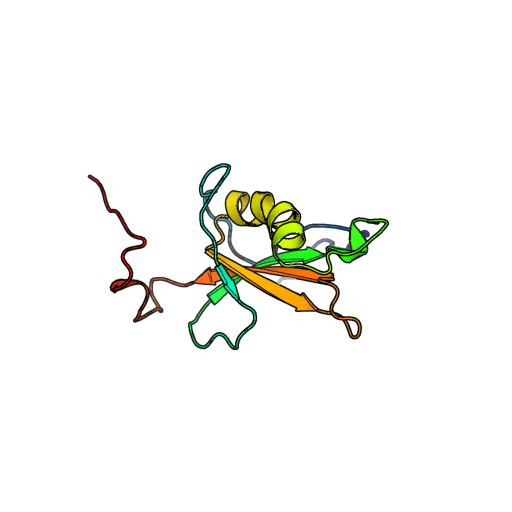LE A 1 113 ? -17.139 6.813 5.318 1.00 49.69 113 ILE A C 1
ATOM 866 O O . ILE A 1 113 ? -16.720 5.791 5.855 1.00 49.69 113 ILE A O 1
ATOM 870 N N . MET A 1 114 ? -18.311 7.336 5.665 1.00 47.09 114 MET A N 1
ATOM 871 C CA . MET A 1 114 ? -19.373 6.619 6.360 1.00 47.09 114 MET A CA 1
ATOM 872 C C . MET A 1 114 ? -20.678 7.029 5.688 1.00 47.09 114 MET A C 1
ATOM 874 O O . MET A 1 114 ? -21.324 7.995 6.083 1.00 47.09 114 MET A O 1
ATOM 878 N N . LYS A 1 115 ? -21.076 6.294 4.646 1.00 42.19 115 LYS A N 1
ATOM 879 C CA . LYS A 1 115 ? -22.509 6.114 4.430 1.00 42.19 115 LYS A CA 1
ATOM 880 C C . LYS A 1 115 ? -22.961 5.064 5.434 1.00 42.19 115 LYS A C 1
ATOM 882 O O . LYS A 1 115 ? -22.953 3.875 5.135 1.00 42.19 115 LYS A O 1
ATOM 887 N N . ASP A 1 116 ? -23.306 5.535 6.626 1.00 51.94 116 ASP A N 1
ATOM 888 C CA . ASP A 1 116 ? -24.354 4.898 7.410 1.00 51.94 116 ASP A CA 1
ATOM 889 C C . ASP A 1 116 ? -25.616 4.893 6.540 1.00 51.94 116 ASP A C 1
ATOM 891 O O . ASP A 1 116 ? -26.138 5.937 6.145 1.00 51.94 116 ASP A O 1
ATOM 895 N N . GLY A 1 117 ? -26.057 3.704 6.174 1.00 43.94 117 GLY A N 1
ATOM 896 C CA . GLY A 1 117 ? -27.408 3.443 5.708 1.00 43.94 117 GLY A CA 1
ATOM 897 C C . GLY A 1 117 ? -27.695 2.007 6.104 1.00 43.94 117 GLY A C 1
ATOM 898 O O . GLY A 1 117 ? -26.935 1.121 5.729 1.00 43.94 117 GLY A O 1
ATOM 899 N N . GLY A 1 118 ? -28.703 1.693 6.897 1.00 35.09 118 GLY A N 1
ATOM 900 C CA . GLY A 1 118 ? -29.871 2.425 7.371 1.00 35.09 118 GLY A CA 1
ATOM 901 C C . GLY A 1 118 ? -30.852 1.355 7.828 1.00 35.09 118 GLY A C 1
ATOM 902 O O . GLY A 1 118 ? -30.849 0.278 7.187 1.00 35.09 118 GLY A O 1
#

Radius of gyration: 16.13 Å; chains: 1; bounding box: 47×35×49 Å

pLDDT: mean 75.53, std 17.69, range [35.09, 93.12]

Sequence (118 aa):
MVVTGGSVACGGVGEYRKTGGTYAGRGPSCEYRVIRNRIVEPYEELGVIDIDAFSMQQLPDDEERFRKLVGPFVCAQGGQAVIPTLDIYGHWTHGTIIRFNPAECDRCRTDGIMKDGG

Secondary structure (DSSP, 8-state):
------------SS-EEE-S-------TT---EE--SPP-S-EEEEEEEESGGG--SS---SHHHHHHHHHHHHHHTT-SEEEEEE-TTS-EEEEEEEEE-TTT-TTTTTTT------

Foldseek 3Di:
DDDDDDDDDPDDFFDWAADDDADAFQDQADDAAEDADDDPADKDFGTKGFQVRNVDPDADQDPVVVCVVCVRVLRRRVFRYWYFDADPVNGTGMTTGIHGDPVRGPCVVPPPPDPDDD